Protein AF-A0A926LQP4-F1 (afdb_monomer)

Structure (mmCIF, N/CA/C/O backbone):
data_AF-A0A926LQP4-F1
#
_entry.id   AF-A0A926LQP4-F1
#
loop_
_atom_site.group_PDB
_atom_site.id
_atom_site.type_symbol
_atom_site.label_atom_id
_atom_site.label_alt_id
_atom_site.label_comp_id
_atom_site.label_asym_id
_atom_site.label_entity_id
_atom_site.label_seq_id
_atom_site.pdbx_PDB_ins_code
_atom_site.Cartn_x
_atom_site.Cartn_y
_atom_site.Cartn_z
_atom_site.occupancy
_atom_site.B_iso_or_equiv
_atom_site.auth_seq_id
_atom_site.auth_comp_id
_atom_site.auth_asym_id
_atom_site.auth_atom_id
_atom_site.pdbx_PDB_model_num
ATOM 1 N N . MET A 1 1 ? 18.638 11.858 2.435 1.00 56.59 1 MET A N 1
ATOM 2 C CA . MET A 1 1 ? 17.667 12.770 1.773 1.00 56.59 1 MET A CA 1
ATOM 3 C C . MET A 1 1 ? 16.522 13.229 2.683 1.00 56.59 1 MET A C 1
ATOM 5 O O . MET A 1 1 ? 16.162 14.394 2.592 1.00 56.59 1 MET A O 1
ATOM 9 N N . ASN A 1 2 ? 16.006 12.404 3.604 1.00 58.09 2 ASN A N 1
ATOM 10 C CA . ASN A 1 2 ? 14.879 12.773 4.486 1.00 58.09 2 ASN A CA 1
ATOM 11 C C . ASN A 1 2 ? 15.154 13.955 5.441 1.00 58.09 2 ASN A C 1
ATOM 13 O O . ASN A 1 2 ? 14.235 14.689 5.790 1.00 58.09 2 ASN A O 1
ATOM 17 N N . HIS A 1 3 ? 16.415 14.192 5.821 1.00 70.62 3 HIS A N 1
ATOM 18 C CA . HIS A 1 3 ? 16.775 15.287 6.733 1.00 70.62 3 HIS A CA 1
ATOM 19 C C . HIS A 1 3 ? 16.682 16.685 6.108 1.00 70.62 3 HIS A C 1
ATOM 21 O O . HIS A 1 3 ? 16.457 17.651 6.828 1.00 70.62 3 HIS A O 1
ATOM 27 N N . ARG A 1 4 ? 16.820 16.811 4.780 1.00 79.44 4 ARG A N 1
ATOM 28 C CA . ARG A 1 4 ? 16.695 18.113 4.097 1.00 79.44 4 ARG A CA 1
ATOM 29 C C . ARG A 1 4 ? 15.242 18.574 4.050 1.00 79.44 4 ARG A C 1
ATOM 31 O O . ARG A 1 4 ? 14.956 19.730 4.325 1.00 79.44 4 ARG A O 1
ATOM 38 N N . ILE A 1 5 ? 14.342 17.634 3.770 1.00 79.12 5 ILE A N 1
ATOM 39 C CA . ILE A 1 5 ? 12.896 17.862 3.749 1.00 79.12 5 ILE A CA 1
ATOM 40 C C . ILE A 1 5 ? 12.425 18.285 5.146 1.00 79.12 5 ILE A C 1
ATOM 42 O O . ILE A 1 5 ? 11.786 19.319 5.282 1.00 79.12 5 ILE A O 1
ATOM 46 N N . ALA A 1 6 ? 12.819 17.554 6.195 1.00 79.25 6 ALA A N 1
ATOM 47 C CA . ALA A 1 6 ? 12.451 17.892 7.572 1.00 79.25 6 ALA A CA 1
ATOM 48 C C . ALA A 1 6 ? 12.881 19.316 7.982 1.00 79.25 6 ALA A C 1
ATOM 50 O O . ALA A 1 6 ? 12.081 20.050 8.555 1.00 79.25 6 ALA A O 1
ATOM 51 N N . ARG A 1 7 ? 14.105 19.735 7.622 1.00 80.50 7 ARG A N 1
ATOM 52 C CA . ARG A 1 7 ? 14.619 21.085 7.921 1.00 80.50 7 ARG A CA 1
ATOM 53 C C . ARG A 1 7 ? 13.845 22.205 7.220 1.00 80.50 7 ARG A C 1
ATOM 55 O O . ARG A 1 7 ? 13.744 23.291 7.774 1.00 80.50 7 ARG A O 1
ATOM 62 N N . LEU A 1 8 ? 13.301 21.951 6.028 1.00 85.81 8 LEU A N 1
ATOM 63 C CA . LEU A 1 8 ? 12.509 22.939 5.288 1.00 85.81 8 LEU A CA 1
ATOM 64 C C . LEU A 1 8 ? 11.145 23.189 5.948 1.00 85.81 8 LEU A C 1
ATOM 66 O O . LEU A 1 8 ? 10.677 24.323 5.999 1.00 85.81 8 LEU A O 1
ATOM 70 N N . PHE A 1 9 ? 10.508 22.134 6.461 1.00 85.56 9 PHE A N 1
ATOM 71 C CA . PHE A 1 9 ? 9.162 22.220 7.035 1.00 85.56 9 PHE A CA 1
ATOM 72 C C . PHE A 1 9 ? 9.141 22.675 8.497 1.00 85.56 9 PHE A C 1
ATOM 74 O O . PHE A 1 9 ? 8.117 23.163 8.966 1.00 85.56 9 PHE A O 1
ATOM 81 N N . GLU A 1 10 ? 10.251 22.557 9.220 1.00 83.69 10 GLU A N 1
ATOM 82 C CA . GLU A 1 10 ? 10.338 22.968 10.621 1.00 83.69 10 GLU A CA 1
ATOM 83 C C . GLU A 1 10 ? 9.961 24.446 10.884 1.00 83.69 10 GLU A C 1
ATOM 85 O O . GLU A 1 10 ? 9.099 24.677 11.739 1.00 83.69 10 GLU A O 1
ATOM 90 N N . PRO A 1 11 ? 10.511 25.456 10.174 1.00 83.50 11 PRO A N 1
ATOM 91 C CA . PRO A 1 11 ? 10.121 26.851 10.400 1.00 83.50 11 PRO A CA 1
ATOM 92 C C . PRO A 1 11 ? 8.660 27.123 10.012 1.00 83.50 11 PRO A C 1
ATOM 94 O O . PRO A 1 11 ? 7.968 27.861 10.711 1.00 83.50 11 PRO A O 1
ATOM 97 N N . LEU A 1 12 ? 8.166 26.477 8.949 1.00 84.56 12 LEU A N 1
ATOM 98 C CA . LEU A 1 12 ? 6.780 26.604 8.493 1.00 84.56 12 LEU A CA 1
ATOM 99 C C . LEU A 1 12 ? 5.789 26.107 9.555 1.00 84.56 12 LEU A C 1
ATOM 101 O O . LEU A 1 12 ? 4.780 26.755 9.827 1.00 84.56 12 LEU A O 1
ATOM 105 N N . LEU A 1 13 ? 6.098 24.976 10.193 1.00 84.12 13 LEU A N 1
ATOM 106 C CA . LEU A 1 13 ? 5.264 24.408 11.250 1.00 84.12 13 LEU A CA 1
ATOM 107 C C . LEU A 1 13 ? 5.269 25.272 12.515 1.00 84.12 13 LEU A C 1
ATOM 109 O O . LEU A 1 13 ? 4.221 25.427 13.131 1.00 84.12 13 LEU A O 1
ATOM 113 N N . ARG A 1 14 ? 6.404 25.882 12.883 1.00 79.62 14 ARG A N 1
ATOM 114 C CA . ARG A 1 14 ? 6.466 26.805 14.034 1.00 79.62 14 ARG A CA 1
ATOM 115 C C . ARG A 1 14 ? 5.644 28.078 13.819 1.00 79.62 14 ARG A C 1
ATOM 117 O O . ARG A 1 14 ? 5.110 28.605 14.791 1.00 79.62 14 ARG A O 1
ATOM 124 N N . LEU A 1 15 ? 5.539 28.551 12.575 1.00 80.12 15 LEU A N 1
ATOM 125 C CA . LEU A 1 15 ? 4.730 29.717 12.217 1.00 80.12 15 LEU A CA 1
ATOM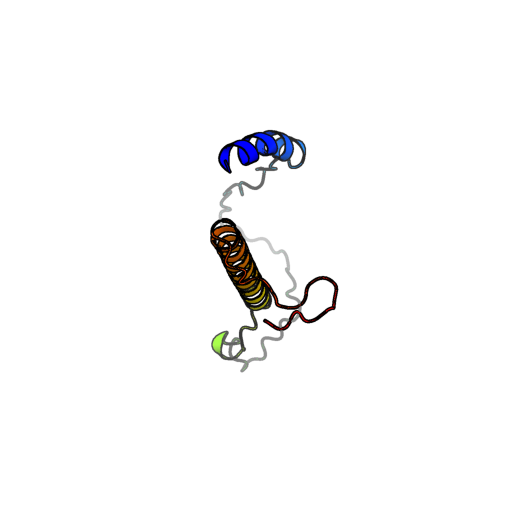 126 C C . LEU A 1 15 ? 3.226 29.398 12.213 1.00 80.12 15 LEU A C 1
ATOM 12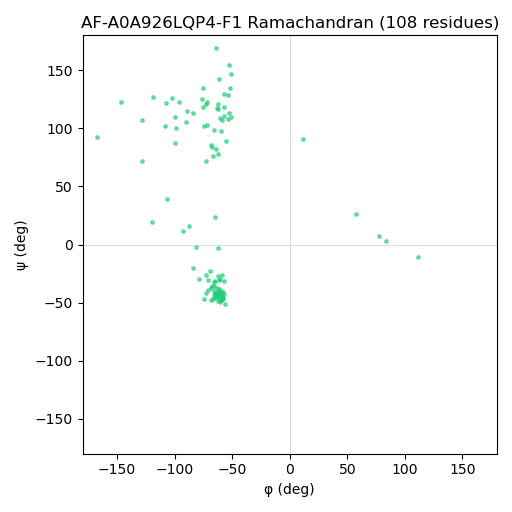8 O O . LEU A 1 15 ? 2.439 30.154 12.771 1.00 80.12 15 LEU A O 1
ATOM 132 N N . LEU A 1 16 ? 2.828 28.281 11.592 1.00 78.56 16 LEU A N 1
ATOM 133 C CA . LEU A 1 16 ? 1.416 27.903 11.430 1.00 78.56 16 LEU A CA 1
ATOM 134 C C . LEU A 1 16 ? 0.793 27.299 12.693 1.00 78.56 16 LEU A C 1
ATOM 136 O O . LEU A 1 16 ? -0.415 27.387 12.898 1.00 78.56 16 LEU A O 1
ATOM 140 N N . LEU A 1 17 ? 1.604 26.643 13.519 1.00 75.94 17 LEU A N 1
ATOM 141 C CA . LEU A 1 17 ? 1.171 25.931 14.714 1.00 75.94 17 LEU A CA 1
ATOM 142 C C . LEU A 1 17 ? 2.031 26.414 15.882 1.00 75.94 17 LEU A C 1
ATOM 144 O O . LEU A 1 17 ? 2.905 25.667 16.338 1.00 75.94 17 LEU A O 1
ATOM 148 N N . PRO A 1 18 ? 1.834 27.657 16.368 1.00 72.06 18 PRO A N 1
ATOM 149 C CA . PRO A 1 18 ? 2.535 28.114 17.553 1.00 72.06 18 PRO A CA 1
ATOM 150 C C . PRO A 1 18 ? 2.204 27.130 18.669 1.00 72.06 18 PRO A C 1
ATOM 152 O O . PRO A 1 18 ? 1.056 27.012 19.099 1.00 72.06 18 PRO A O 1
ATOM 155 N N . GLY A 1 19 ? 3.208 26.354 19.080 1.00 63.75 19 GLY A N 1
ATOM 156 C CA . GLY A 1 19 ? 3.060 25.360 20.125 1.00 63.75 19 GLY A CA 1
ATOM 157 C C . GLY A 1 19 ? 2.623 26.081 21.386 1.00 63.75 19 GLY A C 1
ATOM 158 O O . GLY A 1 19 ? 3.448 26.663 22.086 1.00 63.75 19 GLY A O 1
ATOM 159 N N . SER A 1 20 ? 1.321 26.075 21.670 1.00 61.62 20 SER A N 1
ATOM 160 C CA . SER A 1 20 ? 0.748 26.664 22.870 1.00 61.62 20 SER A CA 1
ATOM 161 C C . SER A 1 20 ? 1.116 25.760 24.046 1.00 61.62 20 SER A C 1
ATOM 163 O O . SER A 1 20 ? 0.281 25.037 24.594 1.00 61.62 20 SER A O 1
ATOM 165 N N . GLY A 1 21 ? 2.393 25.779 24.437 1.00 62.81 21 GLY A N 1
ATOM 166 C CA . GLY A 1 21 ? 2.984 25.071 25.575 1.00 62.81 21 GLY A CA 1
ATOM 167 C C . GLY A 1 21 ? 2.457 25.557 26.930 1.00 62.81 21 GLY A C 1
ATOM 168 O O . GLY A 1 21 ? 3.109 25.397 27.956 1.00 62.81 21 GLY A O 1
ATOM 169 N N . ARG A 1 22 ? 1.256 26.142 26.946 1.00 57.03 22 ARG A N 1
ATOM 170 C CA . ARG A 1 22 ? 0.551 26.709 28.094 1.00 57.03 22 ARG A CA 1
ATOM 171 C C . ARG A 1 22 ? -0.301 25.678 28.837 1.00 57.03 22 ARG A C 1
ATOM 173 O O . ARG A 1 22 ? -1.153 26.045 29.634 1.00 57.03 22 ARG A O 1
ATOM 180 N N . ARG A 1 23 ? -0.067 24.384 28.592 1.00 56.66 23 ARG A N 1
ATOM 181 C CA . ARG A 1 23 ? -0.606 23.282 29.404 1.00 56.66 23 ARG A CA 1
ATOM 182 C C . ARG A 1 23 ? 0.468 22.633 30.277 1.00 56.66 23 ARG A C 1
ATOM 184 O O . ARG A 1 23 ? 0.457 21.423 30.471 1.00 56.66 23 ARG A O 1
ATOM 191 N N . ARG A 1 24 ? 1.381 23.418 30.860 1.00 52.09 24 ARG A N 1
ATOM 192 C CA . ARG A 1 24 ? 1.910 23.006 32.165 1.00 52.09 24 ARG A CA 1
ATOM 193 C C . ARG A 1 24 ? 0.771 23.222 33.150 1.00 52.09 24 ARG A C 1
ATOM 195 O O . ARG A 1 24 ? 0.462 24.356 33.495 1.00 52.09 24 ARG A O 1
ATOM 202 N N . ARG A 1 25 ? 0.107 22.127 33.529 1.00 50.19 25 ARG A N 1
ATOM 203 C CA . ARG A 1 25 ? -0.687 22.077 34.755 1.00 50.19 25 ARG A CA 1
ATOM 204 C C . ARG A 1 25 ? 0.233 22.587 35.855 1.00 50.19 25 ARG A C 1
ATOM 206 O O . ARG A 1 25 ? 1.220 21.934 36.180 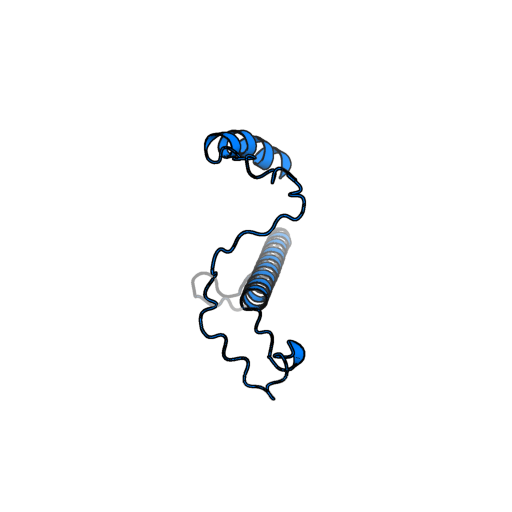1.00 50.19 25 ARG A O 1
ATOM 213 N N . THR A 1 26 ? -0.051 23.777 36.357 1.00 47.69 26 THR A N 1
ATOM 214 C CA . THR A 1 26 ? 0.423 24.207 37.660 1.00 47.69 26 THR A CA 1
ATOM 215 C C . THR A 1 26 ? -0.018 23.125 38.635 1.00 47.69 26 THR A C 1
ATOM 217 O O . THR A 1 26 ? -1.209 22.934 38.875 1.00 47.69 26 THR A O 1
ATOM 220 N N . THR A 1 27 ? 0.933 22.337 39.124 1.00 58.09 27 THR A N 1
ATOM 221 C CA . THR A 1 27 ? 0.770 21.548 40.340 1.00 58.09 27 THR A CA 1
ATOM 222 C C . THR A 1 27 ? 0.596 22.539 41.479 1.00 58.09 27 THR A C 1
ATOM 224 O O . THR A 1 27 ? 1.551 22.923 42.144 1.00 58.09 27 THR A O 1
ATOM 227 N N . THR A 1 28 ? -0.633 23.014 41.639 1.00 55.91 28 THR A N 1
ATOM 228 C CA . THR A 1 28 ? -1.087 23.692 42.841 1.00 55.91 28 THR A CA 1
ATOM 229 C C . THR A 1 28 ? -1.829 22.642 43.639 1.00 55.91 28 THR A C 1
ATOM 231 O O . THR A 1 28 ? -2.956 22.281 43.314 1.00 55.91 28 THR A O 1
ATOM 234 N N . THR A 1 29 ? -1.147 22.097 44.636 1.00 60.72 29 THR A N 1
ATOM 235 C CA . THR A 1 29 ? -1.726 21.271 45.690 1.00 60.72 29 THR A CA 1
ATOM 236 C C . THR A 1 29 ? -2.736 22.117 46.467 1.00 60.72 29 THR A C 1
ATOM 238 O O . THR A 1 29 ? -2.327 23.133 47.032 1.00 60.72 29 THR A O 1
ATOM 241 N N . PRO A 1 30 ? -4.025 21.746 46.557 1.00 45.94 30 PRO A N 1
ATOM 242 C CA . PRO A 1 30 ? -4.910 22.310 47.558 1.00 45.94 30 PRO A CA 1
ATOM 243 C C . PRO A 1 30 ? -4.967 21.369 48.767 1.00 45.94 30 PRO A C 1
ATOM 245 O O . PRO A 1 30 ? -5.305 20.191 48.668 1.00 45.94 30 PRO A O 1
ATOM 248 N N . LYS A 1 31 ? -4.606 21.937 49.915 1.00 46.03 31 LYS A N 1
ATOM 249 C CA . LYS A 1 31 ? -4.872 21.460 51.277 1.00 46.03 31 LYS A CA 1
ATOM 250 C C . LYS A 1 31 ? -6.380 21.153 51.442 1.00 46.03 31 LYS A C 1
ATOM 252 O O . LYS A 1 31 ? -7.184 21.856 50.829 1.00 46.03 31 LYS A O 1
ATOM 257 N N . PRO A 1 32 ? -6.793 20.149 52.239 1.00 50.59 32 PRO A N 1
ATOM 258 C CA . PRO A 1 32 ? -8.205 19.817 52.381 1.00 50.59 32 PRO A CA 1
ATOM 259 C C . PRO A 1 32 ? -8.901 20.897 53.209 1.00 50.59 32 PRO A C 1
ATOM 261 O O . PRO A 1 32 ? -8.521 21.165 54.350 1.00 50.59 32 PRO A O 1
ATOM 264 N N . THR A 1 33 ? -9.910 21.546 52.639 1.00 46.59 33 THR A N 1
ATOM 26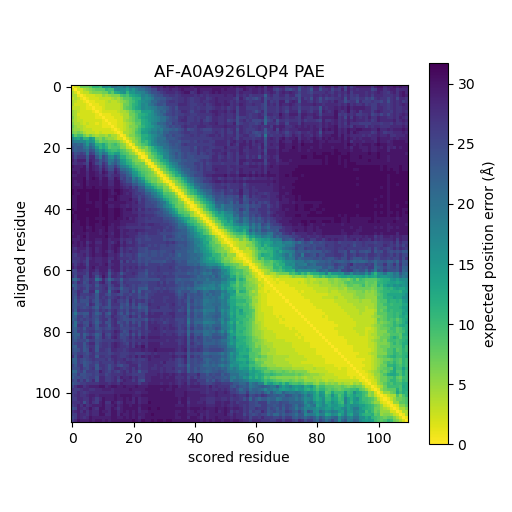5 C CA . THR A 1 33 ? -10.885 22.317 53.410 1.00 46.59 33 THR A CA 1
ATOM 266 C C . THR A 1 33 ? -12.230 22.219 52.709 1.00 46.59 33 THR A C 1
ATOM 268 O O . THR A 1 33 ? -12.361 22.483 51.516 1.00 46.59 33 THR A O 1
ATOM 271 N N . GLU A 1 34 ? -13.190 21.728 53.474 1.00 52.41 34 GLU A N 1
ATOM 272 C CA . GLU A 1 34 ? -14.580 21.496 53.131 1.00 52.41 34 GLU A CA 1
ATOM 273 C C . GLU A 1 34 ? -15.243 22.760 52.568 1.00 52.41 34 GLU A C 1
ATOM 275 O O . GLU A 1 34 ? -15.208 23.810 53.200 1.00 52.41 34 GLU A O 1
ATOM 280 N N . ALA A 1 35 ? -15.886 22.645 51.402 1.00 41.38 35 ALA A N 1
ATOM 281 C CA . ALA A 1 35 ? -17.004 23.496 50.993 1.00 41.38 35 ALA A CA 1
ATOM 282 C C . ALA A 1 35 ? -17.695 22.888 49.761 1.00 41.38 35 ALA A C 1
ATOM 284 O O . ALA A 1 35 ? -17.299 23.088 48.614 1.00 41.38 35 ALA A O 1
ATOM 285 N N . LEU A 1 36 ? -18.724 22.089 50.042 1.00 53.53 36 LEU A N 1
ATOM 286 C CA . LEU A 1 36 ? -19.987 21.983 49.308 1.00 53.53 36 LEU A CA 1
ATOM 287 C C . LEU A 1 36 ? -20.042 22.690 47.936 1.00 53.53 36 LEU A C 1
ATOM 289 O O . LEU A 1 36 ? -20.527 23.811 47.819 1.00 53.53 36 LEU A O 1
ATOM 293 N N . THR A 1 37 ? -19.693 21.977 46.867 1.00 48.31 37 THR A N 1
ATOM 294 C CA . THR A 1 37 ? -20.320 22.199 45.559 1.00 48.31 37 THR A CA 1
ATOM 295 C C . THR A 1 37 ? -20.805 20.864 45.020 1.00 48.31 37 THR A C 1
ATOM 297 O O . THR A 1 37 ? -20.056 19.959 44.666 1.00 48.31 37 THR A O 1
ATOM 300 N N . ARG A 1 38 ? -22.128 20.747 45.061 1.00 48.25 38 ARG A N 1
ATOM 301 C CA . ARG A 1 38 ? -22.969 19.663 44.572 1.00 48.25 38 ARG A CA 1
ATOM 302 C C . ARG A 1 38 ? -22.683 19.414 43.088 1.00 48.25 38 ARG A C 1
ATOM 304 O O . ARG A 1 38 ? -23.341 19.983 42.224 1.00 48.25 38 ARG A O 1
ATOM 311 N N . HIS A 1 39 ? -21.715 18.555 42.791 1.00 42.62 39 HIS A N 1
ATOM 312 C CA . HIS A 1 39 ? -21.613 17.938 41.478 1.00 42.62 39 HIS A CA 1
ATOM 313 C C . HIS A 1 39 ? -22.711 16.878 41.418 1.00 42.62 39 HIS A C 1
ATOM 315 O O . HIS A 1 39 ? -22.583 15.819 42.025 1.00 42.62 39 HIS A O 1
ATOM 321 N N . ALA A 1 40 ? -23.823 17.176 40.746 1.00 52.44 40 ALA A N 1
ATOM 322 C CA . ALA A 1 40 ? -24.783 16.139 40.396 1.00 52.44 40 ALA A CA 1
ATOM 323 C C . ALA A 1 40 ? -24.064 15.159 39.449 1.00 52.44 40 ALA A C 1
ATOM 325 O O . ALA A 1 40 ? -23.605 15.590 38.384 1.00 52.44 40 ALA A O 1
ATOM 326 N N . PRO A 1 41 ? -23.895 13.878 39.813 1.00 51.06 41 PRO A N 1
ATOM 327 C CA . PRO A 1 41 ? -23.576 12.867 38.828 1.00 51.06 41 PRO A CA 1
ATOM 328 C C . PRO A 1 41 ? -24.857 12.653 38.019 1.00 51.06 41 PRO A C 1
ATOM 330 O O . PRO A 1 41 ? -25.907 12.336 38.579 1.00 51.06 41 PRO A O 1
ATOM 333 N N . GLY A 1 42 ? -24.797 12.846 36.700 1.00 54.31 42 GLY A N 1
ATOM 334 C CA . GLY A 1 42 ? -25.814 12.263 35.823 1.00 54.31 42 GLY A CA 1
ATOM 335 C C . GLY A 1 42 ? -25.912 10.757 36.107 1.00 54.31 42 GLY A C 1
ATOM 336 O O . GLY A 1 42 ? -24.936 10.183 36.597 1.00 54.31 42 GLY A O 1
ATOM 337 N N . PRO A 1 43 ? -27.056 10.103 35.853 1.00 48.00 43 PRO A N 1
ATOM 338 C CA . PRO A 1 43 ? -27.256 8.713 36.231 1.00 48.00 43 PRO A CA 1
ATOM 339 C C . PRO A 1 43 ? -26.352 7.803 35.389 1.00 48.00 43 PRO A C 1
ATOM 341 O O . PRO A 1 43 ? -26.769 7.230 34.387 1.00 48.00 43 PRO A O 1
ATOM 344 N N . THR A 1 44 ? -25.104 7.610 35.811 1.00 55.84 44 THR A N 1
ATOM 345 C CA . THR A 1 44 ? -24.441 6.332 35.615 1.00 55.84 44 THR A CA 1
ATOM 346 C C . THR A 1 44 ? -25.225 5.359 36.469 1.00 55.84 44 THR A C 1
ATOM 348 O O . THR A 1 44 ? -25.083 5.308 37.689 1.00 55.84 44 THR A O 1
ATOM 351 N N . ALA A 1 45 ? -26.133 4.636 35.819 1.00 53.62 45 ALA A N 1
ATOM 352 C CA . ALA A 1 45 ? -26.842 3.521 36.408 1.00 53.62 45 ALA A CA 1
ATOM 353 C C . ALA A 1 45 ? -25.821 2.434 36.775 1.00 53.62 45 ALA A C 1
ATOM 355 O O . ALA A 1 45 ? -25.670 1.432 36.082 1.00 53.62 45 ALA A O 1
ATOM 356 N N . HIS A 1 46 ? -25.101 2.625 37.879 1.00 52.06 46 HIS A N 1
ATOM 357 C CA . HIS A 1 46 ? -24.510 1.529 38.619 1.00 52.06 46 HIS A CA 1
ATOM 358 C C . HIS A 1 46 ? -25.681 0.760 39.210 1.00 52.06 46 HIS A C 1
ATOM 360 O O . HIS A 1 46 ? -26.115 1.004 40.332 1.00 52.06 46 HIS A O 1
ATOM 366 N N . ARG A 1 47 ? -26.253 -0.133 38.400 1.00 56.94 47 ARG A N 1
ATOM 367 C CA . ARG A 1 47 ? -27.231 -1.101 38.873 1.00 56.94 47 ARG A CA 1
ATOM 368 C C . ARG A 1 47 ? -26.488 -1.967 39.894 1.00 56.94 47 ARG A C 1
ATOM 370 O O . ARG A 1 47 ? -25.505 -2.607 39.495 1.00 56.94 47 ARG A O 1
ATOM 377 N N . PRO A 1 48 ? -26.875 -1.977 41.180 1.00 46.38 48 PRO A N 1
ATOM 378 C CA . PRO A 1 48 ? -26.262 -2.875 42.149 1.00 46.38 48 PRO A CA 1
ATOM 379 C C . PRO A 1 48 ? -26.440 -4.310 41.630 1.00 46.38 48 PRO A C 1
ATOM 381 O O . PRO A 1 48 ? -27.557 -4.738 41.353 1.00 46.38 48 PRO A O 1
ATOM 384 N N . GLY A 1 49 ? -25.321 -4.995 41.369 1.00 60.81 49 GLY A N 1
ATOM 385 C CA . GLY A 1 49 ? -25.275 -6.314 40.720 1.00 60.81 49 GLY A CA 1
ATOM 386 C C . GLY A 1 49 ? -24.662 -6.347 39.311 1.00 60.81 49 GLY A C 1
ATOM 387 O O . GLY A 1 49 ? -24.357 -7.428 38.815 1.00 60.81 49 GLY A O 1
ATOM 388 N N . SER A 1 50 ? -24.418 -5.200 38.668 1.00 63.75 50 SER A N 1
ATOM 389 C CA . SER A 1 50 ? -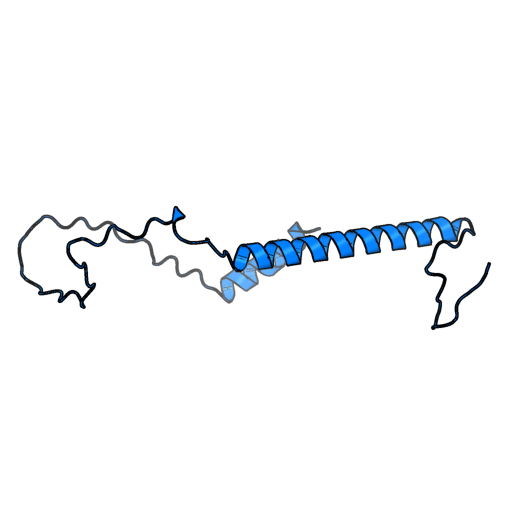23.667 -5.160 37.404 1.00 63.75 50 SER A CA 1
ATOM 390 C C . SER A 1 50 ? -22.160 -5.137 37.677 1.00 63.75 50 SER A C 1
ATOM 392 O O . SER A 1 50 ? -21.629 -4.192 38.260 1.00 63.75 50 SER A O 1
ATOM 394 N N . ARG A 1 51 ? -21.462 -6.215 37.295 1.00 70.56 51 ARG A N 1
ATOM 395 C CA . ARG A 1 51 ? -19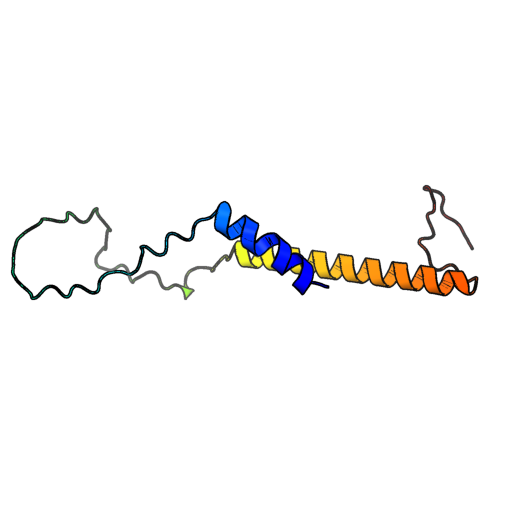.993 -6.245 37.313 1.00 70.56 51 ARG A CA 1
ATOM 396 C C . ARG A 1 51 ? -19.464 -5.161 36.359 1.00 70.56 51 ARG A C 1
ATOM 398 O O . ARG A 1 51 ? -20.074 -4.960 35.308 1.00 70.56 51 ARG A O 1
ATOM 405 N N . PRO A 1 52 ? -18.355 -4.471 36.691 1.00 70.81 52 PRO A N 1
ATOM 406 C CA . PRO A 1 52 ? -17.709 -3.553 35.757 1.00 70.81 52 PRO A CA 1
ATOM 407 C C . PRO A 1 52 ? -17.456 -4.261 34.424 1.00 70.81 52 PRO A C 1
ATOM 409 O O . PRO A 1 52 ? -16.994 -5.404 34.440 1.00 70.81 52 PRO A O 1
ATOM 412 N N . LEU A 1 53 ? -17.767 -3.603 33.298 1.00 69.00 53 LEU A N 1
ATOM 413 C CA . LEU A 1 53 ? -17.488 -4.141 31.964 1.00 69.00 53 LEU A CA 1
ATOM 414 C C . LEU A 1 53 ? -16.009 -4.538 31.896 1.00 69.00 53 LEU A C 1
ATOM 416 O O . LEU A 1 53 ? -15.117 -3.690 31.988 1.00 69.00 53 LEU A O 1
ATOM 420 N N . ARG A 1 54 ? -15.757 -5.840 31.776 1.00 69.62 54 ARG A N 1
ATOM 421 C CA . ARG A 1 54 ? -14.416 -6.389 31.617 1.00 69.62 54 ARG A CA 1
ATOM 422 C C . ARG A 1 54 ? -14.002 -6.130 30.176 1.00 69.62 54 ARG A C 1
ATOM 424 O O . ARG A 1 54 ? -14.714 -6.499 29.251 1.00 69.62 54 ARG A O 1
ATOM 431 N N . GLY A 1 55 ? -12.860 -5.478 29.970 1.00 66.56 55 GLY A N 1
ATOM 432 C CA . GLY A 1 55 ? -12.379 -5.157 28.619 1.00 66.56 55 GLY A CA 1
ATOM 433 C C . GLY A 1 55 ? -12.183 -6.395 27.734 1.00 66.56 55 GLY A C 1
ATOM 434 O O . GLY A 1 55 ? -12.310 -6.297 26.520 1.00 66.56 55 GLY A O 1
ATOM 435 N N . GLU A 1 56 ? -11.936 -7.551 28.353 1.00 71.81 56 GLU A N 1
ATOM 436 C CA . GLU A 1 56 ? -11.873 -8.873 27.716 1.00 71.81 56 GLU A CA 1
ATOM 437 C C . GLU A 1 56 ? -13.225 -9.412 27.213 1.00 71.81 56 GLU A C 1
ATOM 439 O O . GLU A 1 56 ? -13.234 -10.202 26.273 1.00 71.81 56 GLU A O 1
ATOM 444 N N . ASP A 1 57 ? -14.357 -8.952 27.756 1.00 69.94 57 ASP A N 1
ATOM 445 C CA . ASP A 1 57 ? -15.702 -9.379 27.328 1.00 69.94 57 ASP A CA 1
ATOM 446 C C . ASP A 1 57 ? -16.173 -8.639 26.060 1.00 69.94 57 ASP A C 1
ATOM 448 O O . ASP A 1 57 ? -17.248 -8.904 25.518 1.00 69.94 57 ASP A O 1
ATOM 452 N N . HIS A 1 58 ? -15.359 -7.706 25.559 1.00 61.62 58 HIS A N 1
ATOM 453 C CA . HIS A 1 58 ? -15.626 -6.945 24.350 1.00 61.62 58 HIS A CA 1
ATOM 454 C C . HIS A 1 58 ? -14.544 -7.220 23.313 1.00 61.62 58 HIS A C 1
ATOM 456 O O . HIS A 1 58 ? -13.355 -7.025 23.563 1.00 61.62 58 HIS A O 1
ATOM 462 N N . ALA A 1 59 ? -14.954 -7.607 22.101 1.00 69.31 59 ALA A N 1
ATOM 463 C CA . ALA A 1 59 ? -14.049 -7.609 20.964 1.00 69.31 59 ALA A CA 1
ATOM 464 C C . ALA A 1 59 ? -13.530 -6.179 20.785 1.00 69.31 59 ALA A C 1
ATOM 466 O O . ALA A 1 59 ? -14.272 -5.291 20.359 1.00 69.31 59 ALA A O 1
ATOM 467 N N . LEU A 1 60 ? -12.263 -5.945 21.139 1.00 65.44 60 LEU A N 1
ATOM 468 C CA . LEU A 1 60 ? -11.568 -4.695 20.863 1.00 65.44 60 LEU A CA 1
ATOM 469 C C . LEU A 1 60 ? -11.394 -4.584 19.348 1.00 65.44 60 LEU A C 1
ATOM 471 O O . LEU A 1 60 ? -10.315 -4.805 18.798 1.00 65.44 60 LEU A O 1
ATOM 475 N N . VAL A 1 61 ? -12.474 -4.237 18.651 1.00 67.69 61 VAL A N 1
ATOM 476 C CA . VAL A 1 61 ? -12.393 -3.733 17.293 1.00 67.69 61 VAL A CA 1
ATOM 477 C C . VAL A 1 61 ? -11.565 -2.470 17.431 1.00 67.69 61 VAL A C 1
ATOM 479 O O . VAL A 1 61 ? -11.991 -1.505 18.056 1.00 67.69 61 VAL A O 1
ATOM 482 N N . ARG A 1 62 ? -10.327 -2.515 16.941 1.00 76.25 62 ARG A N 1
ATOM 483 C CA . ARG A 1 62 ? -9.422 -1.370 16.863 1.00 76.25 62 ARG A CA 1
ATOM 484 C C . ARG A 1 62 ? -9.507 -0.874 15.427 1.00 76.25 62 ARG A C 1
ATOM 486 O O . ARG A 1 62 ? -8.690 -1.304 14.611 1.00 76.25 62 ARG A O 1
ATOM 493 N N . PRO A 1 63 ? -10.455 0.015 15.069 1.00 81.06 63 PRO A N 1
ATOM 494 C CA . PRO A 1 63 ? -10.656 0.407 13.673 1.00 81.06 63 PRO A CA 1
ATOM 495 C C . PRO A 1 63 ? -9.373 0.985 13.061 1.00 81.06 63 PRO A C 1
ATOM 497 O O . PRO A 1 63 ? -9.074 0.783 11.887 1.00 81.06 63 PRO A O 1
ATOM 500 N N . TYR A 1 64 ? -8.556 1.634 13.894 1.00 81.38 64 TYR A N 1
ATOM 501 C CA . TYR A 1 64 ? -7.257 2.178 13.514 1.00 81.38 64 TYR A CA 1
ATOM 502 C C . TYR A 1 64 ? -6.184 1.115 13.254 1.00 81.38 64 TYR A C 1
ATOM 504 O O . TYR A 1 64 ? -5.323 1.343 12.408 1.00 81.38 64 TYR A O 1
ATOM 512 N N . LEU A 1 65 ? -6.235 -0.039 13.929 1.00 85.62 65 LEU A N 1
ATOM 513 C CA . LEU A 1 65 ? -5.322 -1.153 13.660 1.00 85.62 65 LEU A CA 1
ATOM 514 C C . LEU A 1 65 ? -5.629 -1.760 12.289 1.00 85.62 65 LEU A C 1
ATOM 516 O O . LEU A 1 65 ? -4.731 -1.871 11.464 1.00 85.62 65 LEU A O 1
ATOM 520 N N . VAL A 1 66 ? -6.907 -2.027 12.006 1.00 86.12 66 VAL A N 1
ATOM 521 C CA . VAL A 1 66 ? -7.350 -2.552 10.703 1.00 86.12 66 VAL A CA 1
ATOM 522 C C . VAL A 1 66 ? -6.988 -1.582 9.573 1.00 86.12 66 VAL A C 1
ATOM 524 O O . VAL A 1 66 ? -6.479 -1.982 8.526 1.00 86.12 66 VAL A O 1
ATOM 527 N N . ALA A 1 67 ? -7.199 -0.278 9.776 1.00 88.00 67 ALA A N 1
ATOM 528 C CA . ALA A 1 67 ? -6.790 0.737 8.807 1.00 88.00 67 ALA A CA 1
ATOM 529 C C . ALA A 1 67 ? -5.262 0.783 8.610 1.00 88.00 67 ALA A C 1
ATOM 531 O O . ALA A 1 67 ? -4.790 0.991 7.489 1.00 88.00 67 ALA A O 1
ATOM 532 N N . HIS A 1 68 ? -4.488 0.595 9.681 1.00 90.12 68 HIS A N 1
ATOM 533 C CA . HIS A 1 68 ? -3.031 0.544 9.629 1.00 90.12 68 HIS A CA 1
ATOM 534 C C . HIS A 1 68 ? -2.528 -0.692 8.870 1.00 90.12 68 HIS A C 1
ATOM 536 O O . HIS A 1 68 ? -1.699 -0.556 7.973 1.00 90.12 68 HIS A O 1
ATOM 542 N N . GLU A 1 69 ? -3.065 -1.876 9.158 1.00 91.25 69 GLU A N 1
ATOM 543 C CA . GLU A 1 69 ? -2.714 -3.131 8.480 1.00 91.25 69 GLU A CA 1
ATOM 544 C C . GLU A 1 69 ? -2.979 -3.049 6.975 1.00 91.25 69 GLU A C 1
ATOM 546 O O . GLU A 1 69 ? -2.074 -3.296 6.177 1.00 91.25 69 GLU A O 1
ATOM 551 N N . ARG A 1 70 ? -4.158 -2.554 6.573 1.00 93.94 70 ARG A N 1
ATOM 552 C CA . ARG A 1 70 ? -4.492 -2.324 5.155 1.00 93.94 70 ARG A CA 1
ATOM 553 C C . ARG A 1 70 ? -3.506 -1.381 4.463 1.00 93.94 70 ARG A C 1
ATOM 555 O O . ARG A 1 70 ? -3.127 -1.595 3.309 1.00 93.94 70 ARG A O 1
ATOM 562 N N . ARG A 1 71 ? -3.075 -0.315 5.147 1.00 95.81 71 ARG A N 1
ATOM 563 C CA . ARG A 1 71 ? -2.072 0.621 4.610 1.00 95.81 71 ARG A CA 1
ATOM 564 C C . ARG A 1 71 ? -0.714 -0.054 4.448 1.00 95.81 71 ARG A C 1
ATOM 566 O O . ARG A 1 71 ? -0.073 0.132 3.414 1.00 95.81 71 ARG A O 1
ATOM 573 N N . GLU A 1 72 ? -0.283 -0.836 5.429 1.00 96.88 72 GLU A N 1
ATOM 574 C CA . GLU A 1 72 ? 0.985 -1.565 5.372 1.00 96.88 72 GLU A CA 1
ATOM 575 C C . GLU A 1 72 ? 0.991 -2.618 4.259 1.00 96.88 72 GLU A C 1
ATOM 577 O O . GLU A 1 72 ? 1.951 -2.702 3.490 1.00 96.88 72 GLU A O 1
ATOM 582 N N . GLU A 1 73 ? -0.102 -3.354 4.079 1.00 96.75 73 GLU A N 1
ATOM 583 C CA . GLU A 1 73 ? -0.270 -4.279 2.957 1.00 96.75 73 GLU A CA 1
ATOM 584 C C . GLU A 1 73 ? -0.184 -3.564 1.608 1.00 96.75 73 GLU A C 1
ATOM 586 O O . GLU A 1 73 ? 0.586 -3.979 0.736 1.00 96.75 73 GLU A O 1
ATOM 591 N N . ALA A 1 74 ? -0.892 -2.444 1.442 1.00 97.19 74 ALA A N 1
ATOM 592 C CA . ALA A 1 74 ? -0.825 -1.647 0.221 1.00 97.19 74 ALA A CA 1
ATOM 593 C C . ALA A 1 74 ? 0.602 -1.140 -0.058 1.00 97.19 74 ALA A C 1
ATOM 595 O O . ALA A 1 74 ? 1.062 -1.169 -1.204 1.00 97.19 74 ALA A O 1
ATOM 596 N N . ARG A 1 75 ? 1.346 -0.719 0.976 1.00 97.44 75 ARG A N 1
ATOM 597 C CA . ARG A 1 75 ? 2.760 -0.320 0.847 1.00 97.44 75 ARG A CA 1
ATOM 598 C C . ARG A 1 75 ? 3.636 -1.493 0.416 1.00 97.44 75 ARG A C 1
ATOM 600 O O . ARG A 1 75 ? 4.428 -1.335 -0.515 1.00 97.44 75 ARG A O 1
ATOM 607 N N . ARG A 1 76 ? 3.467 -2.674 1.020 1.00 97.69 76 ARG A N 1
ATOM 608 C CA . ARG A 1 76 ? 4.194 -3.897 0.635 1.00 97.69 76 ARG A CA 1
ATOM 609 C C . ARG A 1 76 ? 3.902 -4.287 -0.812 1.00 97.69 76 ARG A C 1
ATOM 611 O O . ARG A 1 76 ? 4.836 -4.574 -1.560 1.00 97.69 76 ARG A O 1
ATOM 618 N N . GLN A 1 77 ? 2.641 -4.241 -1.239 1.00 96.25 77 GLN A N 1
ATOM 619 C CA . GLN A 1 77 ? 2.255 -4.528 -2.623 1.00 96.25 77 GLN A CA 1
ATOM 620 C C . GLN A 1 77 ? 2.888 -3.537 -3.608 1.00 96.25 77 GLN A C 1
ATOM 622 O O . GLN A 1 77 ? 3.474 -3.953 -4.608 1.00 96.25 77 GLN A O 1
ATOM 627 N N . ARG A 1 78 ? 2.843 -2.231 -3.310 1.00 96.50 78 ARG A N 1
ATOM 628 C CA . ARG A 1 78 ? 3.504 -1.198 -4.126 1.00 96.50 78 ARG A CA 1
ATOM 629 C C . ARG A 1 78 ? 5.010 -1.439 -4.225 1.00 96.50 78 ARG A C 1
ATOM 631 O O . ARG A 1 78 ? 5.553 -1.408 -5.326 1.00 96.50 78 ARG A O 1
ATOM 638 N N . ALA A 1 79 ? 5.668 -1.750 -3.109 1.00 96.56 79 ALA A N 1
ATOM 639 C CA . ALA A 1 79 ? 7.097 -2.048 -3.085 1.00 96.56 79 ALA A CA 1
ATOM 640 C C . ALA A 1 79 ? 7.443 -3.294 -3.919 1.00 96.56 79 ALA A C 1
ATOM 642 O O . ALA A 1 79 ? 8.418 -3.276 -4.671 1.00 96.56 79 ALA A O 1
ATOM 643 N N . ARG A 1 80 ? 6.630 -4.358 -3.842 1.00 94.81 80 ARG A N 1
ATOM 644 C CA . ARG A 1 80 ? 6.782 -5.560 -4.681 1.00 94.81 80 ARG A CA 1
ATOM 645 C C . ARG A 1 80 ? 6.656 -5.224 -6.169 1.00 94.81 80 ARG A C 1
ATOM 647 O O . ARG A 1 80 ? 7.551 -5.568 -6.937 1.00 94.81 80 ARG A O 1
ATOM 654 N N . ARG A 1 81 ? 5.615 -4.482 -6.565 1.00 92.38 81 ARG A N 1
ATOM 655 C CA . ARG A 1 81 ? 5.413 -4.033 -7.958 1.00 92.38 81 ARG A CA 1
ATOM 656 C C . ARG A 1 81 ? 6.575 -3.176 -8.459 1.00 92.38 81 ARG A C 1
ATOM 658 O O . ARG A 1 81 ? 7.049 -3.371 -9.574 1.00 92.38 81 ARG A O 1
ATOM 665 N N . GLN A 1 82 ? 7.071 -2.255 -7.634 1.00 93.69 82 GLN A N 1
ATOM 666 C CA . GLN A 1 82 ? 8.208 -1.406 -7.992 1.00 93.69 82 GLN A CA 1
ATOM 667 C C . GLN A 1 82 ? 9.494 -2.222 -8.176 1.00 93.69 82 GLN A C 1
ATOM 669 O O . GLN A 1 82 ? 10.234 -1.985 -9.129 1.00 93.69 82 GLN A O 1
ATOM 674 N N . ARG A 1 83 ? 9.754 -3.205 -7.303 1.00 93.94 83 ARG A N 1
ATOM 675 C CA . ARG A 1 83 ? 10.895 -4.123 -7.448 1.00 93.94 83 ARG A CA 1
ATOM 676 C C . ARG A 1 83 ? 10.795 -4.952 -8.726 1.00 93.94 83 ARG A C 1
ATOM 678 O O . ARG A 1 83 ? 11.789 -5.051 -9.436 1.00 93.94 83 ARG A O 1
ATOM 685 N N . ALA A 1 84 ? 9.614 -5.489 -9.036 1.00 91.00 84 ALA A N 1
ATOM 686 C CA . ALA A 1 84 ? 9.376 -6.237 -10.269 1.00 91.00 84 ALA A CA 1
ATOM 687 C C . ALA A 1 84 ? 9.636 -5.373 -11.513 1.00 91.00 84 ALA A C 1
ATOM 689 O O . ALA A 1 84 ? 10.407 -5.772 -12.378 1.00 91.00 84 ALA A O 1
ATOM 690 N N . ARG A 1 85 ? 9.104 -4.142 -11.550 1.00 89.06 85 ARG A N 1
ATOM 691 C CA . ARG A 1 85 ? 9.362 -3.186 -12.642 1.00 89.06 85 ARG A CA 1
ATOM 692 C C . ARG A 1 85 ? 10.846 -2.877 -12.821 1.00 89.06 85 ARG A C 1
ATOM 694 O O . ARG A 1 85 ? 11.339 -2.918 -13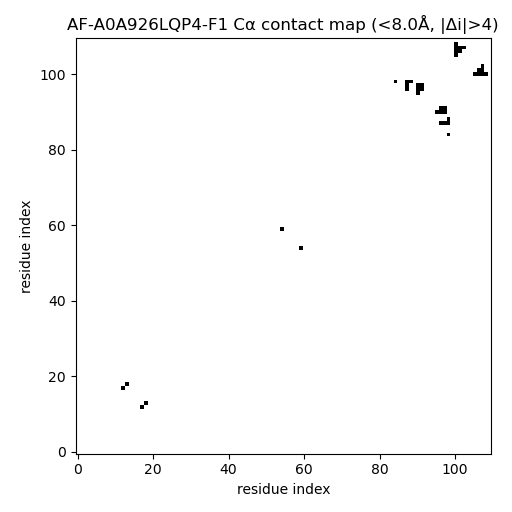.939 1.00 89.06 85 ARG A O 1
ATOM 701 N N . ARG A 1 86 ? 11.574 -2.595 -11.734 1.00 91.88 86 ARG A N 1
ATOM 702 C CA . ARG A 1 86 ? 13.024 -2.335 -11.815 1.00 91.88 86 ARG A CA 1
ATOM 703 C C . ARG A 1 86 ? 13.792 -3.544 -12.349 1.00 91.88 86 ARG A C 1
ATOM 705 O O . ARG A 1 86 ? 14.726 -3.355 -13.114 1.00 91.88 86 ARG A O 1
ATOM 712 N N . ARG A 1 87 ? 13.400 -4.762 -11.960 1.00 92.31 87 ARG A N 1
ATOM 713 C CA . ARG A 1 87 ? 14.004 -5.996 -12.481 1.00 92.31 87 ARG A CA 1
ATOM 714 C C . ARG A 1 87 ? 13.725 -6.192 -13.967 1.00 92.31 87 ARG A C 1
ATOM 716 O O . ARG A 1 87 ? 14.664 -6.471 -14.694 1.00 92.31 87 ARG A O 1
ATOM 723 N N . ALA A 1 88 ? 12.482 -6.001 -14.407 1.00 90.69 88 ALA A N 1
ATOM 724 C CA . ALA A 1 88 ? 12.129 -6.092 -15.823 1.00 90.69 88 ALA A CA 1
ATOM 725 C C . ALA A 1 88 ? 12.946 -5.099 -16.666 1.00 90.69 88 ALA A C 1
ATOM 727 O O . ALA A 1 88 ? 13.543 -5.488 -17.659 1.00 90.69 88 ALA A O 1
ATOM 728 N N . LEU A 1 89 ? 13.068 -3.847 -16.209 1.00 89.25 89 LEU A N 1
ATOM 729 C CA . LEU A 1 89 ? 13.896 -2.841 -16.884 1.00 89.25 89 LEU A CA 1
ATOM 730 C C . LEU A 1 89 ? 15.379 -3.228 -16.936 1.00 89.25 89 LEU A C 1
ATOM 732 O O . LEU A 1 89 ? 16.027 -2.998 -17.947 1.00 89.25 89 LEU A O 1
ATOM 736 N N . TRP A 1 90 ? 15.920 -3.808 -15.863 1.00 93.44 90 TRP A N 1
ATOM 737 C CA . TRP A 1 90 ? 17.310 -4.269 -15.846 1.00 93.44 90 TRP A CA 1
ATOM 738 C C . TRP A 1 90 ? 17.547 -5.423 -16.831 1.00 93.44 90 TRP A C 1
ATOM 740 O O . TRP A 1 90 ? 18.553 -5.428 -17.528 1.00 93.44 90 TRP A O 1
ATOM 750 N N . LEU A 1 91 ? 16.604 -6.361 -16.939 1.00 91.38 91 LEU A N 1
ATOM 751 C CA . LEU A 1 91 ? 16.673 -7.463 -17.903 1.00 91.38 91 LEU A CA 1
ATOM 752 C C . LEU A 1 91 ? 16.540 -6.981 -19.353 1.00 91.38 91 LEU A C 1
ATOM 754 O O . LEU A 1 91 ? 17.252 -7.478 -20.223 1.00 91.38 91 LEU A O 1
ATOM 758 N N . ALA A 1 92 ? 15.713 -5.962 -19.598 1.00 88.31 92 ALA A N 1
ATOM 759 C CA . ALA A 1 92 ? 15.539 -5.380 -20.925 1.00 88.31 92 ALA A CA 1
ATOM 760 C C . ALA A 1 92 ? 16.841 -4.771 -21.479 1.00 88.31 92 ALA A C 1
ATOM 762 O O . ALA A 1 92 ? 17.075 -4.830 -22.682 1.00 88.31 92 ALA A O 1
ATOM 763 N N . VAL A 1 93 ? 17.732 -4.259 -20.616 1.00 92.00 93 VAL A N 1
ATOM 764 C CA . VAL A 1 93 ?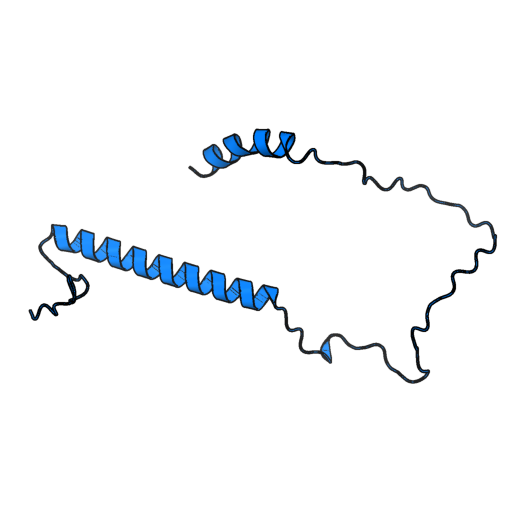 19.082 -3.805 -21.019 1.00 92.00 93 VAL A CA 1
ATOM 765 C C . VAL A 1 93 ? 19.905 -4.946 -21.627 1.00 92.00 93 VAL A C 1
ATOM 767 O O . VAL A 1 93 ? 20.738 -4.713 -22.497 1.00 92.00 93 VAL A O 1
ATOM 770 N N . HIS A 1 94 ? 19.653 -6.183 -21.202 1.00 93.44 94 HIS A N 1
ATOM 771 C CA . HIS A 1 94 ? 20.276 -7.389 -21.743 1.00 93.44 94 HIS A CA 1
ATOM 772 C C . HIS A 1 94 ? 19.454 -8.032 -22.875 1.00 93.44 94 HIS A C 1
ATOM 774 O O . HIS A 1 94 ? 19.733 -9.162 -23.261 1.00 93.44 94 HIS A O 1
ATOM 780 N N . GLY A 1 95 ? 18.438 -7.334 -23.400 1.00 87.94 95 GLY A N 1
ATOM 781 C CA . GLY A 1 95 ? 17.563 -7.822 -24.471 1.00 87.94 95 GLY A CA 1
ATOM 782 C C . GLY A 1 95 ? 16.491 -8.817 -24.017 1.00 87.94 95 GLY A C 1
ATOM 783 O O . GLY A 1 95 ? 15.799 -9.385 -24.855 1.00 87.94 95 GLY A O 1
ATOM 784 N N . ILE A 1 96 ? 16.335 -9.037 -22.707 1.00 85.12 96 ILE A N 1
ATOM 785 C CA . ILE A 1 96 ? 15.362 -9.981 -22.148 1.00 85.12 96 ILE A CA 1
ATOM 786 C C . ILE A 1 96 ? 14.129 -9.205 -21.677 1.00 85.12 96 ILE A C 1
ATOM 788 O O . ILE A 1 96 ? 14.185 -8.505 -20.663 1.00 85.12 96 ILE A O 1
ATOM 792 N N . ASP A 1 97 ? 13.000 -9.355 -22.370 1.00 82.62 97 ASP A N 1
ATOM 793 C CA . ASP A 1 97 ? 11.732 -8.767 -21.933 1.00 82.62 97 ASP A CA 1
ATOM 794 C C . ASP A 1 97 ? 10.960 -9.719 -21.003 1.00 82.62 97 ASP A C 1
ATOM 796 O O . ASP A 1 97 ? 10.532 -10.806 -21.386 1.00 82.62 97 ASP A O 1
ATOM 800 N N . VAL A 1 98 ? 10.796 -9.300 -19.746 1.00 79.31 98 VAL A N 1
ATOM 801 C CA . VAL A 1 98 ? 9.972 -9.978 -18.721 1.00 79.31 98 VAL A CA 1
ATOM 802 C C . VAL A 1 98 ? 8.861 -9.038 -18.234 1.00 79.31 98 VAL A C 1
ATOM 804 O O . VAL A 1 98 ? 8.328 -9.170 -17.127 1.00 79.31 98 VAL A O 1
ATOM 807 N N . GLY A 1 99 ? 8.554 -8.013 -19.032 1.00 73.31 99 GLY A N 1
ATOM 808 C CA . GLY A 1 99 ? 7.451 -7.099 -18.808 1.00 73.31 99 GLY A CA 1
ATOM 809 C C . GLY A 1 99 ? 6.088 -7.798 -18.886 1.00 73.31 99 GLY A C 1
ATOM 810 O O . GLY A 1 99 ? 5.977 -8.965 -19.263 1.00 73.31 99 GLY A O 1
ATOM 811 N N . PRO A 1 100 ? 5.009 -7.112 -18.479 1.00 68.06 100 PRO A N 1
ATOM 812 C CA . PRO A 1 100 ? 3.665 -7.625 -18.702 1.00 68.06 100 PRO A CA 1
ATOM 813 C C . PRO A 1 100 ? 3.452 -7.863 -20.202 1.00 68.06 100 PRO A C 1
ATOM 815 O O . PRO A 1 100 ? 3.649 -6.950 -20.996 1.00 68.06 100 PRO A O 1
ATOM 818 N N . ARG A 1 101 ? 2.983 -9.062 -20.570 1.00 66.06 101 ARG A N 1
ATOM 819 C CA . ARG A 1 101 ? 2.682 -9.451 -21.964 1.00 66.06 101 ARG A CA 1
ATOM 820 C C . ARG A 1 101 ? 1.581 -8.621 -22.623 1.00 66.06 101 ARG A C 1
ATOM 822 O O . ARG A 1 101 ? 1.284 -8.822 -23.787 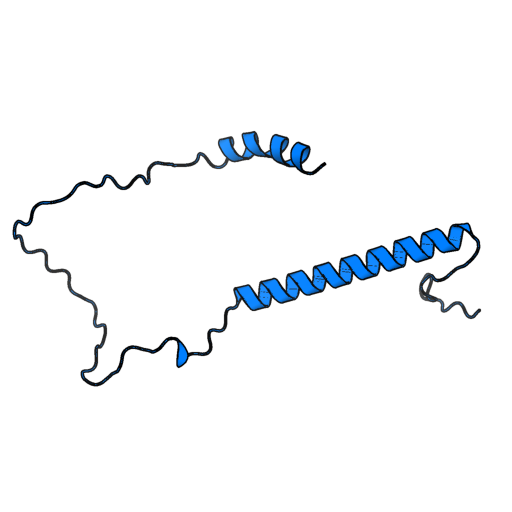1.00 66.06 101 ARG A O 1
ATOM 829 N N . VAL A 1 102 ? 0.966 -7.702 -21.885 1.00 61.91 102 VAL A N 1
ATOM 830 C CA . VAL A 1 102 ? -0.046 -6.788 -22.400 1.00 61.91 102 VAL A CA 1
ATOM 831 C C . VAL A 1 102 ? 0.563 -5.397 -22.470 1.00 61.91 102 VAL A C 1
ATOM 833 O O . VAL A 1 102 ? 0.682 -4.699 -21.459 1.00 61.91 102 VAL A O 1
ATOM 836 N N . ILE A 1 103 ? 0.937 -4.997 -23.679 1.00 63.56 103 ILE A N 1
ATOM 837 C CA . ILE A 1 103 ? 1.379 -3.642 -23.998 1.00 63.56 103 ILE A CA 1
ATOM 838 C C . ILE A 1 103 ? 0.242 -3.007 -24.809 1.00 63.56 103 ILE A C 1
ATOM 840 O O . ILE A 1 103 ? -0.186 -3.553 -25.817 1.00 63.56 103 ILE A O 1
ATOM 844 N N . HIS A 1 104 ? -0.311 -1.885 -24.337 1.00 60.47 104 HIS A N 1
ATOM 845 C CA . HIS A 1 104 ? -1.435 -1.181 -24.987 1.00 60.47 104 HIS A CA 1
ATOM 846 C C . HIS A 1 104 ? -2.722 -2.012 -25.211 1.00 60.47 104 HIS A C 1
ATOM 848 O O . HIS A 1 104 ? -3.511 -1.697 -26.094 1.00 60.47 104 HIS A O 1
ATOM 854 N N . GLY A 1 105 ? -2.971 -3.044 -24.396 1.00 65.25 105 GLY A N 1
ATOM 855 C CA . GLY A 1 105 ? -4.168 -3.891 -24.523 1.00 65.25 105 GLY A CA 1
ATOM 856 C C . GLY A 1 105 ? -4.042 -5.012 -25.557 1.00 65.25 105 GLY A C 1
ATOM 857 O O . GLY A 1 105 ? -4.993 -5.763 -25.745 1.00 65.25 105 GLY A O 1
ATOM 858 N N . VAL A 1 106 ? -2.871 -5.158 -26.181 1.00 57.88 106 VAL A N 1
ATOM 859 C CA . VAL A 1 106 ? -2.556 -6.263 -27.086 1.00 57.88 106 VAL A CA 1
ATOM 860 C C . VAL A 1 106 ? -1.686 -7.263 -26.338 1.00 57.88 106 VAL A C 1
ATOM 862 O O . VAL A 1 106 ? -0.665 -6.891 -25.754 1.00 57.88 106 VAL A O 1
ATOM 865 N N . GLU A 1 107 ? -2.117 -8.522 -26.319 1.00 60.09 107 GLU A N 1
ATOM 866 C CA . GLU A 1 107 ? -1.320 -9.624 -25.790 1.00 60.09 107 GLU A CA 1
ATOM 867 C C . GLU A 1 107 ? -0.221 -9.977 -26.797 1.00 60.09 107 GLU A C 1
ATOM 869 O O . GLU A 1 107 ? -0.496 -10.345 -27.936 1.00 60.09 107 GLU A O 1
ATOM 874 N N . VAL A 1 108 ? 1.033 -9.830 -26.380 1.00 63.25 108 VAL A N 1
ATOM 875 C CA . VAL A 1 108 ? 2.208 -10.209 -27.159 1.00 63.25 108 VAL A CA 1
ATOM 876 C C . VAL A 1 108 ? 2.532 -11.661 -26.819 1.00 63.25 108 VAL A C 1
ATOM 878 O O . VAL A 1 108 ? 3.011 -11.973 -25.723 1.00 63.25 108 VAL A O 1
ATOM 881 N N . THR A 1 109 ? 2.223 -12.565 -27.745 1.00 55.62 109 THR A N 1
ATOM 882 C CA . THR A 1 109 ? 2.696 -13.951 -27.706 1.00 55.62 109 THR A CA 1
ATOM 883 C C . THR A 1 109 ? 4.164 -13.994 -28.124 1.00 55.62 109 THR A C 1
ATOM 885 O O . THR A 1 109 ? 4.545 -13.322 -29.082 1.00 55.62 109 THR A O 1
ATOM 888 N N . ALA A 1 110 ? 4.969 -14.743 -27.367 1.00 60.16 110 ALA A N 1
ATOM 889 C CA . ALA A 1 110 ? 6.385 -14.984 -27.647 1.00 60.16 110 ALA A CA 1
ATOM 890 C C . ALA A 1 110 ? 6.584 -15.819 -28.917 1.00 60.16 110 ALA A C 1
ATOM 892 O O . ALA A 1 110 ? 5.709 -16.678 -29.176 1.00 60.16 110 ALA A O 1
#

Radius of gyration: 30.23 Å; Cα contacts (8 Å, |Δi|>4): 20; chains: 1; bounding box: 48×45×81 Å

Sequence (110 aa):
MNHRIARLFEPLLRLLLPGSGRRRRTTTTPKPTEALTRHAPGPTAHRPGSRPLRGEDHALVRPYLVAHERREEARRQRARRQRARRRALWLAVHGIDVGPRVIHGVEVTA

Solvent-accessible surface area (backbone atoms only — not comparable to full-atom values): 7343 Å² total; per-residue (Å²): 119,70,68,61,58,52,62,63,48,50,65,55,46,52,69,78,49,64,78,76,77,79,74,67,76,77,87,72,84,78,78,92,74,93,75,94,74,86,74,78,74,72,88,74,79,77,51,91,87,66,73,78,85,52,73,85,84,44,86,79,79,49,70,66,56,58,55,46,52,56,49,52,52,52,50,51,52,52,52,50,54,52,51,50,51,54,49,26,56,58,36,40,77,76,74,41,82,68,62,75,52,57,60,96,84,44,78,61,79,133

pLDDT: mean 72.36, std 16.51, range [41.38, 97.69]

Foldseek 3Di:
DVVVVVVVCVVVCCVVPVPPPVPPPPPPDDDDDDDDDDPDDDDPPPPPPDDPPDPVVDDPPPVVVVVVVVVVVVVVVVVVVVVVVVVQVVVVVVVDHPDPCQDPNDRNDD

Secondary structure (DSSP, 8-state):
-HHHHHHHHHHHHHHHS-----------PPPP-------PPP-----TT-----GGGS----HHHHHHHHHHHHHHHHHHHHHHHHHHHHHHHTT---S-SEETTEE---

Mean predicted aligned error: 20.45 Å